Protein AF-A0A537GPL8-F1 (afdb_monomer)

Foldseek 3Di:
DDKDKDQDPPEPPPNPNDDDQVVLQVVCVVVVWAPWDDDDRRSMIITDDPDPDVVVVNVSSVD

Sequence (63 aa):
MAAYIAMLRGVNVSGHNTIKMDVLRGFCQGLGFRNVETYVQSGNIVFQTATENPAALSKRIGE

Secondary structure (DSSP, 8-state):
-EEEEE--SSTTBTTBS---HHHHHHHHHHTT-EEEEEETTTTEEEEEES---HHHHHHHHH-

Solvent-accessible surface area (backbone atoms only — not comparable to full-atom values): 3815 Å² total; per-residue (Å²): 115,54,77,47,75,51,83,53,79,71,34,53,46,96,82,35,63,75,71,59,64,68,59,54,40,50,51,46,42,74,74,66,39,38,82,63,44,67,51,81,72,43,65,24,33,38,31,29,36,84,75,88,51,68,68,62,50,52,52,68,73,73,108

Radius of gyration: 11.43 Å; Cα contacts (8 Å, |Δi|>4): 91; chains: 1; bounding box: 32×17×25 Å

Mean predicted aligned error: 2.62 Å

pLDDT: mean 94.98, std 3.37, range [79.0, 98.25]

Structure (mmCIF, N/CA/C/O backbone):
data_AF-A0A537GPL8-F1
#
_entry.id   AF-A0A537GPL8-F1
#
loop_
_atom_site.group_PDB
_atom_site.id
_atom_site.type_symbol
_atom_site.label_atom_id
_atom_site.label_alt_id
_atom_site.label_comp_id
_atom_site.label_asym_id
_atom_site.label_entity_id
_atom_site.label_seq_id
_atom_site.pdbx_PDB_ins_code
_atom_site.Cartn_x
_atom_site.Cartn_y
_atom_site.Cartn_z
_atom_site.occupancy
_atom_site.B_iso_or_equiv
_atom_site.auth_seq_id
_atom_site.auth_comp_id
_atom_site.auth_asym_id
_atom_site.auth_atom_id
_atom_site.pdbx_PDB_model_num
ATOM 1 N N . MET A 1 1 ? -17.812 3.334 5.415 1.00 79.00 1 MET A N 1
ATOM 2 C CA . MET A 1 1 ? -16.433 2.851 5.191 1.00 79.00 1 MET A CA 1
ATOM 3 C C . MET A 1 1 ? -15.640 4.042 4.697 1.00 79.00 1 MET A C 1
ATOM 5 O O . MET A 1 1 ? -16.066 4.638 3.714 1.00 79.00 1 MET A O 1
ATOM 9 N N . ALA A 1 2 ? -14.605 4.461 5.421 1.00 93.00 2 ALA A N 1
ATOM 10 C CA . ALA A 1 2 ? -13.860 5.666 5.072 1.00 93.00 2 ALA A CA 1
ATOM 11 C C . ALA A 1 2 ? -12.880 5.383 3.923 1.00 93.00 2 ALA A C 1
ATOM 13 O O . ALA A 1 2 ? -12.374 4.263 3.794 1.00 93.00 2 ALA A O 1
ATOM 14 N N . ALA A 1 3 ? -12.658 6.390 3.079 1.00 96.31 3 ALA A N 1
ATOM 15 C CA . ALA A 1 3 ? -11.659 6.352 2.019 1.00 96.31 3 ALA A CA 1
ATOM 16 C C . ALA A 1 3 ? -10.334 6.915 2.542 1.00 96.31 3 ALA A C 1
ATOM 18 O O . ALA A 1 3 ? -10.316 7.955 3.201 1.00 96.31 3 ALA A O 1
ATOM 19 N N . TYR A 1 4 ? -9.237 6.234 2.228 1.00 97.69 4 TYR A N 1
ATOM 20 C CA . TYR A 1 4 ? -7.886 6.603 2.634 1.00 97.69 4 TYR A CA 1
ATOM 21 C C . TYR A 1 4 ? -6.950 6.633 1.436 1.00 97.69 4 TYR A C 1
ATOM 23 O O . TYR A 1 4 ? -7.153 5.928 0.445 1.00 97.69 4 TYR A O 1
ATOM 31 N N . ILE A 1 5 ? -5.895 7.434 1.575 1.00 97.50 5 ILE A N 1
ATOM 32 C CA . ILE A 1 5 ? -4.781 7.487 0.637 1.00 97.50 5 ILE A CA 1
ATOM 33 C C . ILE A 1 5 ? -3.522 7.059 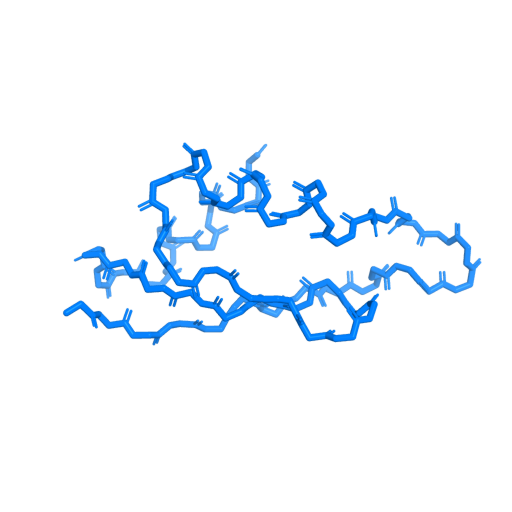1.391 1.00 97.50 5 ILE A C 1
ATOM 35 O O . ILE A 1 5 ? -3.137 7.703 2.368 1.00 97.50 5 ILE A O 1
ATOM 39 N N . ALA A 1 6 ? -2.877 5.984 0.941 1.00 96.88 6 ALA A N 1
ATOM 40 C CA . ALA A 1 6 ? -1.532 5.627 1.378 1.00 96.88 6 ALA A CA 1
ATOM 41 C C . ALA A 1 6 ? -0.515 6.292 0.448 1.00 96.88 6 ALA A C 1
ATOM 43 O O . ALA A 1 6 ? -0.500 6.026 -0.757 1.00 96.88 6 ALA A O 1
ATOM 44 N N . MET A 1 7 ? 0.323 7.162 1.015 1.00 96.94 7 MET A N 1
ATOM 45 C CA . MET A 1 7 ? 1.399 7.831 0.288 1.00 96.94 7 MET A CA 1
ATOM 46 C C . MET A 1 7 ? 2.713 7.084 0.501 1.00 96.94 7 MET A C 1
ATOM 48 O O . MET A 1 7 ? 3.236 7.048 1.616 1.00 96.94 7 MET A O 1
ATOM 52 N N . LEU A 1 8 ? 3.244 6.490 -0.564 1.00 94.38 8 LEU A N 1
ATOM 53 C CA . LEU A 1 8 ? 4.508 5.762 -0.538 1.00 94.38 8 LEU A CA 1
ATOM 54 C C . LEU A 1 8 ? 5.620 6.655 -1.094 1.00 94.38 8 LEU A C 1
ATOM 56 O O . LEU A 1 8 ? 5.410 7.465 -1.997 1.00 94.38 8 LEU A O 1
ATOM 60 N N . ARG A 1 9 ? 6.831 6.514 -0.548 1.00 93.00 9 ARG A N 1
ATOM 61 C CA . ARG A 1 9 ? 7.998 7.306 -0.959 1.00 93.00 9 ARG A CA 1
ATOM 62 C C . ARG A 1 9 ? 8.977 6.463 -1.765 1.00 93.00 9 ARG A C 1
ATOM 64 O O . ARG A 1 9 ? 9.276 5.336 -1.391 1.00 93.00 9 ARG A O 1
ATOM 71 N N . GLY A 1 10 ? 9.529 7.049 -2.826 1.00 93.75 10 GLY A N 1
ATOM 72 C CA . GLY A 1 10 ? 10.651 6.465 -3.565 1.00 93.75 10 GLY A CA 1
ATOM 73 C C . GLY A 1 10 ? 10.333 5.175 -4.322 1.00 93.75 10 GLY A C 1
ATOM 74 O O . GLY A 1 10 ? 11.253 4.400 -4.557 1.00 93.75 10 GLY A O 1
ATOM 75 N N . VAL A 1 11 ? 9.069 4.935 -4.682 1.00 95.25 11 VAL A N 1
ATOM 76 C CA . VAL A 1 11 ? 8.643 3.774 -5.481 1.00 95.25 11 VAL A CA 1
ATOM 77 C C . VAL A 1 11 ? 8.879 4.050 -6.966 1.00 95.25 11 VAL A C 1
ATOM 79 O O . VAL A 1 11 ? 8.511 5.120 -7.450 1.00 95.25 11 VAL A O 1
ATOM 82 N N . ASN A 1 12 ? 9.468 3.088 -7.686 1.00 94.12 12 ASN A N 1
ATOM 83 C CA . ASN A 1 12 ? 9.756 3.166 -9.127 1.00 94.12 12 ASN A CA 1
ATOM 84 C C . ASN A 1 12 ? 10.571 4.4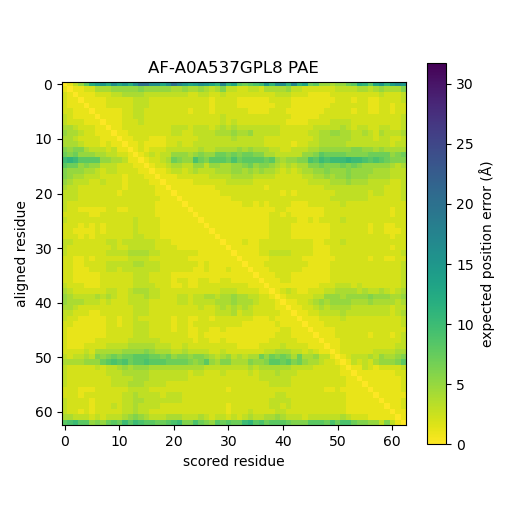11 -9.549 1.00 94.12 12 ASN A C 1
ATOM 86 O O . ASN A 1 12 ? 10.415 4.921 -10.659 1.00 94.12 12 ASN A O 1
ATOM 90 N N . VAL A 1 13 ? 11.455 4.911 -8.677 1.00 93.81 13 VAL A N 1
ATOM 91 C CA . VAL A 1 13 ? 12.321 6.066 -8.968 1.00 93.81 13 VAL A CA 1
ATOM 92 C C 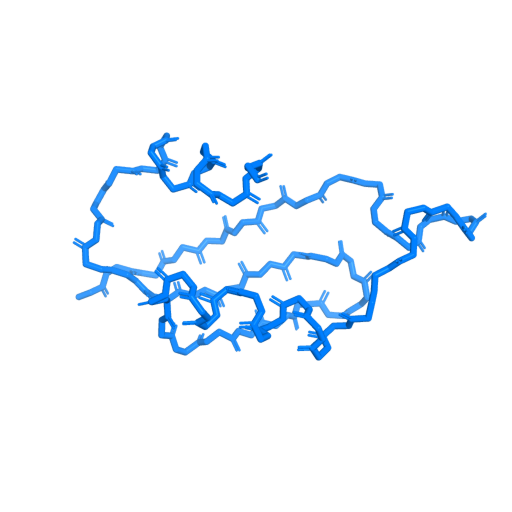. VAL A 1 13 ? 13.702 5.576 -9.391 1.00 93.81 13 VAL A C 1
ATOM 94 O O . VAL A 1 13 ? 14.341 4.815 -8.667 1.00 93.81 13 VAL A O 1
ATOM 97 N N . SER A 1 14 ? 14.178 6.020 -10.558 1.00 92.31 14 SER A N 1
ATOM 98 C CA . SER A 1 14 ? 15.516 5.700 -11.091 1.00 92.31 14 SER A CA 1
ATOM 99 C C . SER A 1 14 ? 15.848 4.197 -11.123 1.00 92.31 14 SER A C 1
ATOM 101 O O . SER A 1 14 ? 16.996 3.811 -10.936 1.00 92.31 14 SER A O 1
ATOM 103 N N . GLY A 1 15 ? 14.843 3.334 -11.322 1.00 88.06 15 GLY A N 1
ATOM 104 C CA . GLY A 1 15 ? 15.004 1.872 -11.326 1.00 88.06 15 GLY A CA 1
ATOM 105 C C . GLY A 1 15 ? 15.104 1.215 -9.940 1.00 88.06 15 GLY A C 1
ATOM 106 O O . GLY A 1 15 ? 15.193 -0.009 -9.849 1.00 88.06 15 GLY A O 1
ATOM 107 N N . HIS A 1 16 ? 15.049 1.991 -8.856 1.00 91.25 16 HIS A N 1
ATOM 108 C CA . HIS A 1 16 ? 15.037 1.484 -7.484 1.00 91.25 16 HIS A CA 1
ATOM 109 C C . HIS A 1 16 ? 13.609 1.262 -6.969 1.00 91.25 16 HIS A C 1
ATOM 111 O O . HIS A 1 16 ? 12.657 1.881 -7.450 1.00 91.25 16 HIS A O 1
ATOM 117 N N . ASN A 1 17 ? 13.473 0.382 -5.965 1.00 91.44 17 ASN A N 1
ATOM 118 C CA . ASN A 1 17 ? 12.202 0.043 -5.308 1.00 91.44 17 ASN 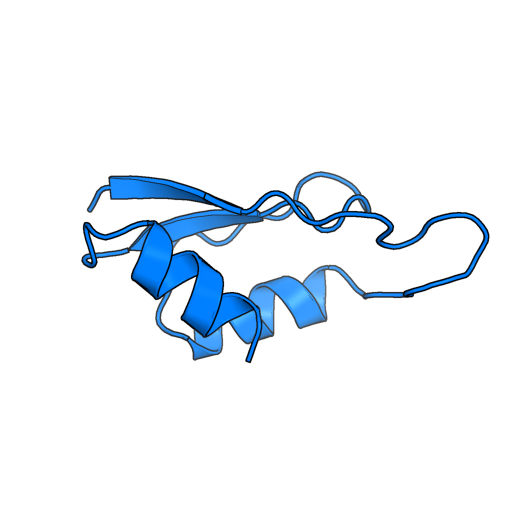A CA 1
ATOM 119 C C . ASN A 1 17 ? 11.090 -0.264 -6.323 1.00 91.44 17 ASN A C 1
ATOM 121 O O . ASN A 1 17 ? 10.009 0.331 -6.287 1.00 91.44 17 ASN A O 1
ATOM 125 N N . THR A 1 18 ? 11.406 -1.144 -7.278 1.00 94.12 18 THR A N 1
ATOM 126 C CA . THR 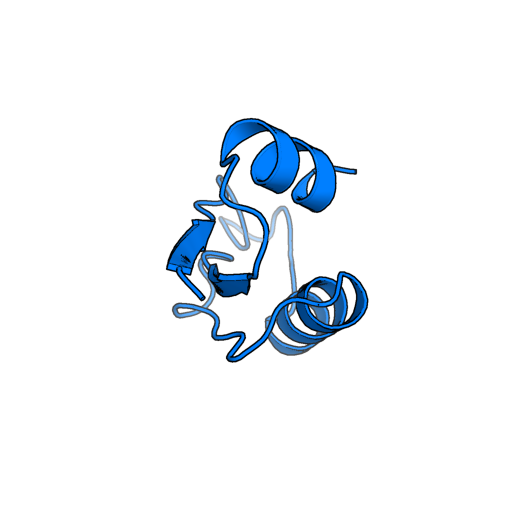A 1 18 ? 10.497 -1.465 -8.376 1.00 94.12 18 THR A CA 1
ATOM 127 C C . THR A 1 18 ? 9.328 -2.299 -7.861 1.00 94.12 18 THR A C 1
ATOM 129 O O . THR A 1 18 ? 9.523 -3.406 -7.360 1.00 94.12 18 THR A O 1
ATOM 132 N N . ILE A 1 19 ? 8.110 -1.785 -8.013 1.00 95.19 19 ILE A N 1
ATOM 133 C CA . ILE A 1 19 ? 6.870 -2.449 -7.608 1.00 95.19 19 ILE A CA 1
ATOM 134 C C . ILE A 1 19 ? 5.899 -2.422 -8.783 1.00 95.19 19 ILE A C 1
ATOM 136 O O . ILE A 1 19 ? 5.600 -1.361 -9.341 1.00 95.19 19 ILE A O 1
ATOM 140 N N . LYS A 1 20 ? 5.352 -3.591 -9.130 1.00 96.19 20 LYS A N 1
ATOM 141 C CA . LYS A 1 20 ? 4.255 -3.672 -10.096 1.00 96.19 20 LYS A CA 1
ATOM 142 C C . LYS A 1 20 ? 2.930 -3.310 -9.419 1.00 96.19 20 LYS A C 1
ATOM 144 O O . LYS A 1 20 ? 2.623 -3.787 -8.328 1.00 96.19 20 LYS A O 1
ATOM 149 N N . MET A 1 21 ? 2.139 -2.455 -10.063 1.00 95.88 21 MET A N 1
ATOM 150 C CA . MET A 1 21 ? 0.905 -1.923 -9.469 1.00 95.88 21 MET A CA 1
ATOM 151 C C . MET A 1 21 ? -0.199 -2.980 -9.301 1.00 95.88 21 MET A C 1
ATOM 153 O O . MET A 1 21 ? -1.048 -2.855 -8.428 1.00 95.88 21 MET A O 1
ATOM 157 N N . ASP A 1 22 ? -0.211 -4.036 -10.113 1.00 97.00 22 ASP A N 1
ATOM 158 C CA . ASP A 1 22 ? -1.088 -5.200 -9.928 1.00 97.00 22 ASP A CA 1
ATOM 159 C C . ASP A 1 22 ? -0.755 -5.971 -8.644 1.00 97.00 22 ASP A C 1
ATOM 161 O O . ASP A 1 22 ? -1.660 -6.252 -7.860 1.00 97.00 22 ASP A O 1
ATOM 165 N N . VAL A 1 23 ? 0.531 -6.217 -8.380 1.00 97.00 23 VAL A N 1
ATOM 166 C CA . VAL A 1 23 ? 1.007 -6.845 -7.138 1.00 97.00 23 VAL A CA 1
ATOM 167 C C . VAL A 1 23 ? 0.651 -5.982 -5.929 1.00 97.00 23 VAL A C 1
ATOM 169 O O . VAL A 1 23 ? 0.120 -6.496 -4.948 1.00 97.00 23 VAL A O 1
ATOM 172 N N . LEU A 1 24 ? 0.869 -4.667 -6.014 1.00 96.94 24 LEU A N 1
ATOM 173 C CA . LEU A 1 24 ? 0.538 -3.735 -4.934 1.00 96.94 24 LEU A CA 1
ATOM 174 C C . LEU A 1 24 ? -0.964 -3.716 -4.616 1.00 96.94 24 LEU A C 1
ATOM 176 O O . LEU A 1 24 ? -1.357 -3.767 -3.451 1.00 96.94 24 LEU A O 1
ATOM 180 N N . ARG A 1 25 ? -1.817 -3.697 -5.648 1.00 97.56 25 ARG A N 1
ATOM 181 C CA . ARG A 1 25 ? -3.272 -3.795 -5.461 1.00 97.56 25 ARG A CA 1
ATOM 182 C C . ARG A 1 25 ? -3.663 -5.124 -4.823 1.00 97.56 25 ARG A C 1
ATOM 184 O O . ARG A 1 25 ? -4.446 -5.117 -3.878 1.00 97.56 25 ARG A O 1
ATOM 191 N N . GLY A 1 26 ? -3.103 -6.235 -5.303 1.00 97.81 26 GLY A N 1
ATOM 192 C CA . GLY A 1 26 ?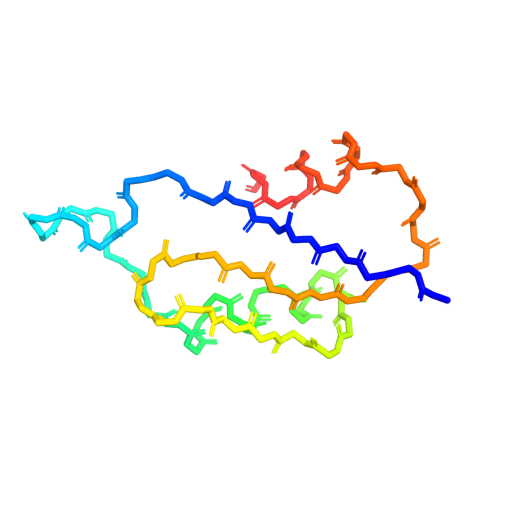 -3.361 -7.570 -4.759 1.00 97.81 26 GLY A CA 1
ATOM 193 C C . GLY A 1 26 ? -2.962 -7.694 -3.288 1.00 97.81 26 GLY A C 1
ATOM 194 O O . GLY A 1 26 ? -3.730 -8.221 -2.486 1.00 97.81 26 GLY A O 1
ATOM 195 N N . PHE A 1 27 ? -1.815 -7.129 -2.905 1.00 97.25 27 PHE A N 1
ATOM 196 C CA . PHE A 1 27 ? -1.381 -7.050 -1.510 1.00 97.25 27 PHE A CA 1
ATOM 197 C C . PHE A 1 27 ? -2.407 -6.315 -0.636 1.00 97.25 27 PHE A C 1
ATOM 199 O O . PHE A 1 27 ? -2.894 -6.867 0.349 1.00 97.25 27 PHE A O 1
ATOM 206 N N . CYS A 1 28 ? -2.816 -5.106 -1.028 1.00 97.06 28 CYS A N 1
ATOM 207 C CA . CYS A 1 28 ? -3.810 -4.332 -0.280 1.00 97.06 28 CYS A CA 1
ATOM 208 C C . CYS A 1 28 ? -5.183 -5.019 -0.208 1.00 97.06 28 CYS A C 1
ATOM 210 O O . CYS A 1 28 ? -5.850 -4.956 0.825 1.00 97.06 28 CYS A O 1
ATOM 212 N N . GLN A 1 29 ? -5.598 -5.709 -1.271 1.00 97.69 29 GLN A N 1
ATOM 213 C CA . GLN A 1 29 ? -6.802 -6.543 -1.255 1.00 97.69 29 GLN A CA 1
ATOM 214 C C . GLN A 1 29 ? -6.668 -7.707 -0.262 1.00 97.69 29 GLN A C 1
ATOM 216 O O . GLN A 1 29 ? -7.598 -7.964 0.499 1.00 97.69 29 GLN A O 1
ATOM 221 N N . GLY A 1 30 ? -5.502 -8.360 -0.202 1.00 97.19 30 GLY A N 1
ATOM 222 C CA . GLY A 1 30 ? -5.189 -9.412 0.773 1.00 97.19 30 GLY A CA 1
ATOM 223 C C . GLY A 1 30 ? -5.216 -8.933 2.228 1.00 97.19 30 GLY A C 1
ATOM 224 O O . GLY A 1 30 ? -5.579 -9.693 3.123 1.00 97.19 30 GLY A O 1
ATOM 225 N N . LEU A 1 31 ? -4.937 -7.649 2.473 1.00 95.62 31 LEU A N 1
ATOM 226 C CA . LEU A 1 31 ? -5.114 -7.015 3.785 1.00 95.62 31 LEU A CA 1
ATOM 227 C C . LEU A 1 31 ? -6.589 -6.751 4.148 1.00 95.62 31 LEU A C 1
ATOM 229 O O . LEU A 1 31 ? -6.871 -6.329 5.272 1.00 95.62 31 LEU A O 1
ATOM 233 N N . GLY A 1 32 ? -7.529 -7.010 3.235 1.00 96.06 32 GLY A N 1
ATOM 234 C CA . GLY A 1 32 ? -8.965 -6.798 3.422 1.00 96.06 32 GLY A CA 1
ATOM 235 C C . GLY A 1 32 ? -9.445 -5.396 3.041 1.00 96.06 32 GLY A C 1
ATOM 236 O O . GLY A 1 32 ? -10.568 -5.019 3.389 1.00 96.06 32 GLY A O 1
ATOM 237 N N . PHE A 1 33 ? -8.621 -4.605 2.347 1.00 97.25 33 PHE A N 1
ATOM 238 C CA . PHE A 1 33 ? -9.046 -3.306 1.830 1.00 97.25 33 PHE A CA 1
ATOM 239 C C . PHE A 1 33 ? -9.928 -3.468 0.591 1.00 97.25 33 PHE A C 1
ATOM 241 O O . PHE A 1 33 ? -9.765 -4.392 -0.207 1.00 97.25 33 PHE A O 1
ATOM 248 N N . ARG A 1 34 ? -10.883 -2.552 0.425 1.00 97.75 34 ARG A N 1
ATOM 249 C CA . ARG A 1 34 ? -11.849 -2.549 -0.682 1.00 97.75 34 ARG A CA 1
ATOM 250 C C . ARG A 1 34 ? -11.597 -1.385 -1.628 1.00 97.75 34 ARG A C 1
ATOM 252 O O . ARG A 1 34 ? -11.001 -0.393 -1.222 1.00 97.75 34 ARG A O 1
ATOM 259 N N . ASN A 1 35 ? -12.084 -1.504 -2.866 1.00 97.62 35 ASN A N 1
ATOM 260 C CA . ASN A 1 35 ? -11.976 -0.461 -3.896 1.00 97.62 35 ASN A CA 1
ATOM 261 C C . ASN A 1 35 ? -10.535 0.063 -4.031 1.00 97.62 35 ASN A C 1
ATOM 263 O O . ASN A 1 35 ? -10.285 1.260 -3.949 1.00 97.62 35 ASN A O 1
ATOM 267 N N . VAL A 1 36 ? -9.585 -0.877 -4.124 1.00 97.94 36 VAL A N 1
ATOM 268 C CA . VAL A 1 36 ? -8.150 -0.583 -4.149 1.00 97.94 36 VAL A CA 1
ATOM 269 C C . VAL A 1 36 ? -7.738 -0.139 -5.548 1.00 97.94 36 VAL A C 1
ATOM 271 O O . VAL A 1 36 ? -7.797 -0.917 -6.503 1.00 97.94 36 VAL A O 1
ATOM 274 N N . GLU A 1 37 ? -7.239 1.085 -5.642 1.00 97.81 37 GLU A N 1
ATOM 275 C CA . GLU A 1 37 ? -6.732 1.696 -6.865 1.00 97.81 37 GLU A CA 1
ATOM 276 C C . GLU A 1 37 ? -5.332 2.265 -6.633 1.00 97.81 37 GLU A C 1
ATOM 278 O O . GLU A 1 37 ? -5.017 2.764 -5.555 1.00 97.81 37 GLU A O 1
ATOM 283 N N . THR A 1 38 ? -4.477 2.197 -7.649 1.00 97.12 38 THR A N 1
ATOM 284 C CA . THR A 1 38 ? -3.124 2.768 -7.614 1.00 97.12 38 THR A CA 1
ATOM 285 C C . THR A 1 38 ? -3.043 3.990 -8.508 1.00 97.12 38 THR A C 1
ATOM 287 O O . THR A 1 38 ? -3.563 3.976 -9.624 1.00 97.12 38 THR A O 1
ATOM 290 N N . TYR A 1 39 ? -2.325 5.015 -8.059 1.00 94.94 39 TYR A N 1
ATOM 291 C CA . TYR A 1 39 ? -2.108 6.228 -8.835 1.00 94.94 39 TYR A CA 1
ATOM 292 C C . TYR A 1 39 ? -0.795 6.160 -9.630 1.00 94.94 39 TYR A C 1
ATOM 294 O O . TYR A 1 39 ? 0.306 6.270 -9.076 1.00 94.94 39 TYR A O 1
ATOM 302 N N . VAL A 1 40 ? -0.913 6.013 -10.955 1.00 93.00 40 VAL A N 1
ATOM 303 C CA . VAL A 1 40 ? 0.221 5.916 -11.899 1.00 93.00 40 VAL A CA 1
ATOM 304 C C . VAL A 1 40 ? 1.190 4.803 -11.450 1.00 93.00 40 VAL A C 1
ATOM 306 O O . VAL A 1 40 ? 0.754 3.770 -10.954 1.00 93.00 40 VAL A O 1
ATOM 309 N N . GLN A 1 41 ? 2.500 4.992 -11.600 1.00 92.31 41 GLN A N 1
ATOM 310 C CA . GLN A 1 41 ? 3.543 4.091 -11.105 1.00 92.31 41 GLN A CA 1
ATOM 311 C C . GLN A 1 41 ? 4.186 4.632 -9.821 1.00 92.31 41 GLN A C 1
AT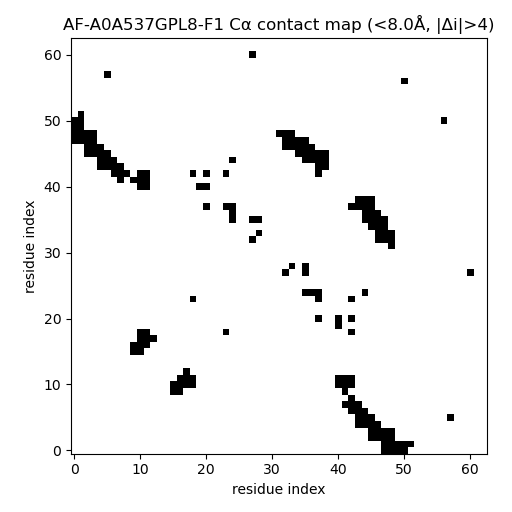OM 313 O O . GLN A 1 41 ? 5.299 4.251 -9.483 1.00 92.31 41 GLN A O 1
ATOM 318 N N . SER A 1 42 ? 3.499 5.527 -9.104 1.00 93.00 42 SER A N 1
ATOM 319 C CA . SER A 1 42 ? 4.040 6.186 -7.907 1.00 93.00 42 SER A CA 1
ATOM 320 C C . SER A 1 42 ? 3.987 5.322 -6.646 1.00 93.00 42 SER A C 1
ATOM 322 O O . SER A 1 42 ? 4.537 5.703 -5.619 1.00 93.00 42 SER A O 1
ATOM 324 N N . GLY A 1 43 ? 3.278 4.191 -6.697 1.00 94.50 43 GLY A N 1
ATOM 325 C CA . GLY A 1 43 ? 3.000 3.362 -5.527 1.00 94.50 43 GLY A CA 1
ATOM 326 C C . GLY A 1 43 ? 1.922 3.921 -4.598 1.00 94.50 43 GLY A C 1
ATOM 327 O O . GLY A 1 43 ? 1.546 3.226 -3.668 1.00 94.50 43 GLY A O 1
ATOM 328 N N . ASN A 1 44 ? 1.388 5.124 -4.833 1.00 97.19 44 ASN A N 1
ATOM 329 C CA . ASN A 1 44 ? 0.304 5.672 -4.014 1.00 97.19 44 ASN A CA 1
ATOM 330 C C . ASN A 1 44 ? -1.009 4.915 -4.250 1.00 97.19 44 ASN A C 1
ATOM 332 O O . ASN A 1 44 ? -1.325 4.558 -5.389 1.00 97.19 44 ASN A O 1
ATOM 336 N N . ILE A 1 45 ? -1.780 4.708 -3.181 1.00 97.62 45 ILE A N 1
ATOM 337 C CA . ILE A 1 45 ? -2.944 3.811 -3.182 1.00 97.62 45 ILE A CA 1
ATOM 338 C C . ILE A 1 45 ? -4.156 4.526 -2.601 1.00 97.62 45 ILE A C 1
ATOM 340 O O . ILE A 1 45 ? -4.068 5.102 -1.518 1.00 97.62 45 ILE A O 1
ATOM 344 N N . VAL A 1 46 ? -5.289 4.435 -3.288 1.00 98.06 46 VAL A N 1
ATOM 345 C CA . VAL A 1 46 ? -6.611 4.808 -2.779 1.00 98.06 46 VAL A CA 1
ATOM 346 C C . VAL A 1 46 ? -7.344 3.527 -2.405 1.00 98.06 46 VAL A C 1
ATOM 348 O O . VAL A 1 46 ? -7.357 2.573 -3.181 1.00 98.06 46 VAL A O 1
ATOM 351 N N . PHE A 1 47 ? -7.926 3.473 -1.211 1.00 97.88 47 PHE A N 1
ATOM 352 C CA . PHE A 1 47 ? -8.675 2.302 -0.757 1.00 97.88 47 PHE A CA 1
ATOM 353 C C . PHE A 1 47 ? -9.712 2.662 0.304 1.00 97.88 47 PHE A C 1
ATOM 355 O O . PHE A 1 47 ? -9.687 3.737 0.904 1.00 97.88 47 PHE A O 1
ATOM 362 N N . GLN A 1 48 ? -10.626 1.732 0.562 1.00 98.25 48 GLN A N 1
ATOM 363 C CA . GLN A 1 48 ? -11.645 1.838 1.597 1.00 98.25 48 GLN A CA 1
ATOM 364 C C . GLN A 1 48 ? -11.464 0.756 2.660 1.00 98.25 48 GLN A C 1
ATOM 366 O O . GLN A 1 48 ? -11.170 -0.403 2.355 1.00 98.25 48 GLN A O 1
ATOM 371 N N . THR A 1 49 ? -11.675 1.123 3.924 1.00 96.69 49 THR A N 1
ATOM 372 C CA . THR A 1 49 ? -11.589 0.198 5.062 1.00 96.69 49 THR A CA 1
ATOM 373 C C . THR A 1 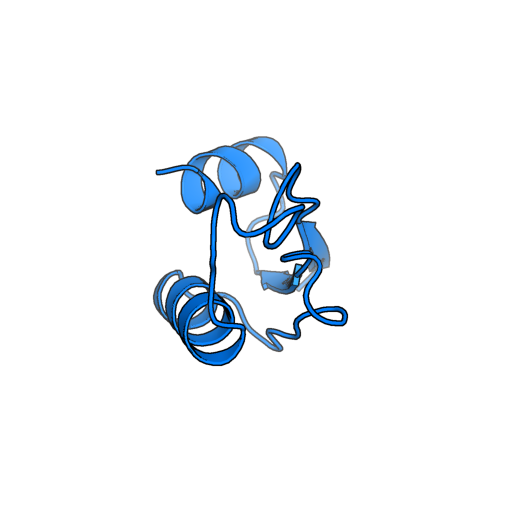49 ? -12.555 0.576 6.196 1.00 96.69 49 THR A C 1
ATOM 375 O O . THR A 1 49 ? -13.037 1.708 6.280 1.00 96.69 49 THR A O 1
ATOM 378 N N . ALA A 1 50 ? -12.914 -0.407 7.029 1.00 94.50 50 ALA A N 1
ATOM 379 C CA . ALA A 1 50 ? -13.759 -0.219 8.211 1.00 94.50 50 ALA A CA 1
ATOM 380 C C . ALA A 1 50 ? -12.945 0.299 9.400 1.00 94.50 50 ALA A C 1
ATOM 382 O O . ALA A 1 50 ? -13.512 0.854 10.331 1.00 94.50 50 ALA A O 1
ATOM 383 N N . THR A 1 51 ? -11.625 0.105 9.373 1.00 91.62 51 THR A N 1
ATOM 384 C CA . THR A 1 51 ? -10.725 0.690 10.360 1.00 91.62 51 THR A CA 1
ATOM 385 C C . THR A 1 51 ? -10.698 2.200 10.189 1.00 91.62 51 THR A C 1
ATOM 387 O O . THR A 1 51 ? -10.409 2.695 9.105 1.00 91.62 51 THR A 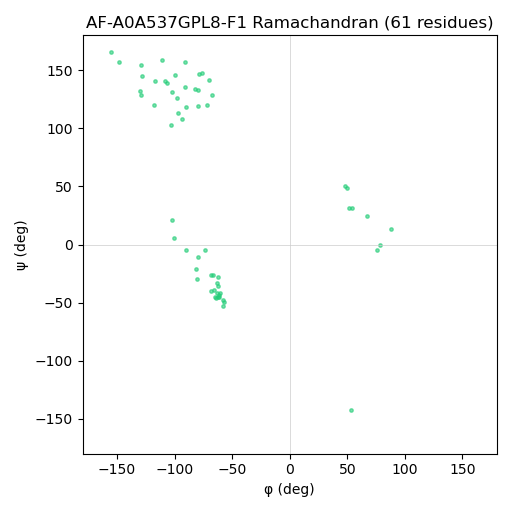O 1
ATOM 390 N N . GLU A 1 52 ? -10.906 2.918 11.288 1.00 91.81 52 GLU A N 1
ATOM 391 C CA . GLU A 1 52 ? -10.884 4.383 11.301 1.00 91.81 52 GLU A CA 1
ATOM 392 C C . GLU A 1 52 ? -9.565 4.966 11.832 1.00 91.81 52 GLU A C 1
ATOM 394 O O . GLU A 1 52 ? -9.443 6.174 11.992 1.00 91.81 52 GLU A O 1
ATOM 399 N N . ASN A 1 53 ? -8.563 4.118 12.104 1.00 95.06 53 ASN A N 1
ATOM 400 C CA . ASN A 1 53 ? -7.273 4.508 12.678 1.00 95.06 53 ASN A CA 1
ATOM 401 C C . ASN A 1 53 ? -6.162 4.536 11.605 1.00 95.06 53 ASN A C 1
ATOM 403 O O . ASN A 1 53 ? -5.626 3.476 11.262 1.00 95.06 53 ASN A O 1
ATOM 407 N N . PRO A 1 54 ? -5.748 5.723 11.116 1.00 94.50 54 PRO A N 1
ATOM 408 C CA . PRO A 1 54 ? -4.728 5.839 10.074 1.00 94.50 54 PRO A CA 1
ATOM 409 C C . PRO A 1 54 ? -3.353 5.304 10.490 1.00 94.50 54 PRO A C 1
ATOM 411 O O . PRO A 1 54 ? -2.635 4.756 9.656 1.00 94.50 54 PRO A O 1
ATOM 414 N N . ALA A 1 55 ? -2.978 5.420 11.768 1.00 95.81 55 ALA A N 1
ATOM 415 C CA . ALA A 1 55 ? -1.685 4.938 12.254 1.00 95.81 55 ALA A CA 1
ATOM 416 C C . ALA A 1 55 ? -1.607 3.404 12.213 1.00 95.81 55 ALA A C 1
ATOM 418 O O . ALA A 1 55 ? -0.593 2.842 11.797 1.00 95.81 55 ALA A O 1
ATOM 419 N N . ALA A 1 56 ? -2.701 2.725 12.570 1.00 95.38 56 ALA A N 1
ATOM 420 C CA . ALA A 1 56 ? -2.802 1.273 12.455 1.00 95.38 56 ALA A CA 1
ATOM 421 C C . ALA A 1 56 ? -2.768 0.809 10.989 1.00 95.38 56 ALA A C 1
ATOM 423 O O . ALA A 1 56 ? -2.124 -0.191 10.680 1.00 95.38 56 ALA A O 1
ATOM 424 N N . LEU A 1 57 ? -3.416 1.550 10.082 1.00 96.38 57 LEU A N 1
ATOM 425 C CA . LEU A 1 57 ? -3.372 1.267 8.642 1.00 96.38 57 LEU A CA 1
ATOM 426 C C . LEU A 1 57 ? -1.963 1.431 8.073 1.00 96.38 57 LEU A C 1
ATOM 428 O O . LEU A 1 57 ? -1.500 0.549 7.360 1.00 96.38 57 LEU A O 1
ATOM 432 N N . SER A 1 58 ? -1.275 2.520 8.424 1.00 96.19 58 SER A N 1
ATOM 433 C CA . SER A 1 58 ? 0.109 2.773 8.009 1.00 96.19 58 SER A CA 1
ATOM 434 C C . SER A 1 58 ? 1.036 1.636 8.434 1.00 96.19 58 SER A C 1
ATOM 436 O O . SER A 1 58 ? 1.740 1.071 7.600 1.00 96.19 58 SER A O 1
ATOM 438 N N . LYS A 1 59 ? 0.963 1.225 9.709 1.00 95.88 59 LYS A N 1
ATOM 439 C CA . LYS A 1 59 ? 1.740 0.093 10.225 1.00 95.88 59 LYS A CA 1
ATOM 440 C C . LYS A 1 59 ? 1.450 -1.190 9.446 1.00 95.88 59 LYS A C 1
ATOM 442 O O . LYS A 1 59 ? 2.376 -1.844 9.001 1.00 95.88 59 LYS A O 1
ATOM 447 N N . ARG A 1 60 ? 0.173 -1.504 9.224 1.00 95.00 60 ARG A N 1
ATOM 448 C CA . ARG A 1 60 ? -0.253 -2.724 8.527 1.00 95.00 60 ARG A CA 1
ATOM 449 C C . ARG A 1 60 ? 0.140 -2.770 7.046 1.00 95.00 60 ARG A C 1
ATOM 451 O O . ARG A 1 60 ? 0.240 -3.852 6.492 1.00 95.00 60 ARG A O 1
ATOM 458 N N . ILE A 1 61 ? 0.311 -1.616 6.400 1.00 95.38 61 ILE A N 1
ATOM 459 C CA . ILE A 1 61 ? 0.804 -1.524 5.016 1.00 95.38 61 ILE A CA 1
ATOM 460 C C . ILE A 1 61 ? 2.334 -1.650 4.959 1.00 95.38 61 ILE A C 1
ATOM 462 O O . ILE A 1 61 ? 2.859 -2.091 3.943 1.00 95.38 61 ILE A O 1
ATOM 466 N N . GLY A 1 62 ? 3.038 -1.218 6.011 1.00 91.56 62 GLY A N 1
ATOM 467 C CA . GLY A 1 62 ? 4.502 -1.224 6.081 1.00 91.56 62 GLY A CA 1
ATOM 468 C C . GLY A 1 62 ? 5.137 -2.493 6.659 1.00 91.56 62 GLY A C 1
ATOM 469 O O . GLY A 1 62 ? 6.364 -2.559 6.691 1.00 91.56 62 GLY A O 1
ATOM 470 N N . GLU A 1 63 ? 4.331 -3.444 7.140 1.00 82.62 63 GLU A N 1
ATOM 471 C CA . GLU A 1 63 ? 4.744 -4.804 7.534 1.00 82.62 63 GLU A CA 1
ATOM 472 C C . GLU A 1 63 ? 4.863 -5.724 6.311 1.00 82.62 63 GLU A C 1
ATOM 474 O O . GLU A 1 63 ? 5.863 -6.475 6.255 1.00 82.62 63 GLU A O 1
#

Nearest PDB structures (foldseek):
  2hiy-assembly1_B  TM=9.122E-01  e=1.806E-03  Streptococcus pneumoniae TIGR4
  2hiy-assembly1_A  TM=9.069E-01  e=4.436E-03  Streptococcus pneumoniae TIGR4
  1cc7-assembly1_A  TM=5.904E-01  e=1.121E+00  Saccharomyces cerevisiae
  2cpq-assembly1_A  TM=4.873E-01  e=2.399E+00  Homo sapiens
  5wez-assembly1_A  TM=3.112E-01  e=4.172E+00  Escherichia coli O127:H6 str. E2348/69